Protein AF-A0A5J6SPK4-F1 (afdb_monomer)

Radius o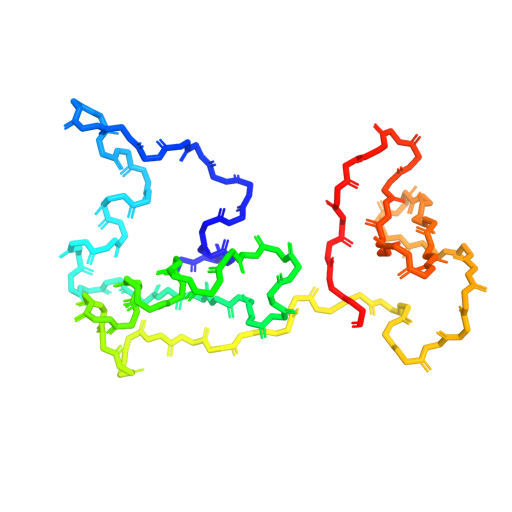f gyration: 14.9 Å; Cα contacts (8 Å, |Δi|>4): 151; chains: 1; bounding box: 31×33×38 Å

InterPro domains:
  IPR032466 Metal-dependent hydrolase [SSF51556] (5-98)

pLDDT: mean 82.93, std 8.06, range [56.22, 93.94]

Organism: NCBI:txid2283160

Mean predicted aligned error: 6.64 Å

Nearest PDB structures (foldseek):
  2vhl-assembly2_B  TM=9.703E-01  e=1.199E-09  Bacillus subtilis
  1o12-assembly1_B  TM=9.480E-01  e=3.065E-08  Thermotoga maritima
  6fv4-assembly1_A  TM=9.669E-01  e=6.087E-06  Mycolicibacterium smegmatis MC2 155
  2p53-assembly1_B  TM=9.468E-01  e=4.093E-06  Escherichia coli K-12
  6fv3-assembly2_C  TM=9.268E-01  e=1.438E-05  Mycolicibacterium smegmatis MC2 155

Secondary structure (DSSP, 8-state):
-TTTTSSSPPPBTTB-HHHHHHHH-TT--EEEE-SSSSS-HHHHHHHHHHH-GGGEEEE--B-TTTTSPSEEEEETTEEEEEETTEEEETTS-B-SB-

Structure (mmCIF, N/CA/C/O backbone):
data_AF-A0A5J6SPK4-F1
#
_entry.id   AF-A0A5J6SPK4-F1
#
loop_
_atom_site.group_PDB
_atom_site.id
_atom_site.type_symbol
_atom_site.label_atom_id
_atom_site.label_alt_id
_atom_site.label_comp_id
_atom_site.label_asym_id
_atom_site.label_entity_id
_atom_site.label_seq_id
_atom_site.pdbx_PDB_ins_code
_atom_site.Cartn_x
_atom_site.Cartn_y
_atom_site.Cartn_z
_atom_site.occupancy
_atom_site.B_iso_or_equiv
_atom_site.auth_seq_id
_atom_site.auth_comp_id
_atom_site.auth_asym_id
_atom_site.auth_atom_id
_atom_site.pdbx_PDB_model_num
ATOM 1 N N . MET A 1 1 ? -11.964 1.919 1.243 1.00 79.31 1 MET A N 1
ATOM 2 C CA . MET A 1 1 ? -11.187 3.049 0.709 1.00 79.31 1 MET A CA 1
ATOM 3 C C . MET A 1 1 ? -10.080 2.453 -0.120 1.00 79.31 1 MET A C 1
ATOM 5 O O . MET A 1 1 ? -9.267 1.744 0.464 1.00 79.31 1 MET A O 1
ATOM 9 N N . TYR A 1 2 ? -10.150 2.653 -1.433 1.00 69.88 2 TYR A N 1
ATOM 10 C CA . TYR A 1 2 ? -9.296 1.981 -2.410 1.00 69.88 2 TYR A CA 1
ATOM 11 C C . TYR A 1 2 ? -7.899 2.597 -2.407 1.00 69.88 2 TYR A C 1
ATOM 13 O O . TYR A 1 2 ? -7.791 3.816 -2.274 1.00 69.88 2 TYR A O 1
ATOM 21 N N . SER A 1 3 ? -6.867 1.758 -2.513 1.00 75.06 3 SER A N 1
ATOM 22 C CA . SER A 1 3 ? -5.453 2.150 -2.596 1.00 75.06 3 SER A CA 1
ATOM 23 C C . SER A 1 3 ? -5.059 3.323 -1.670 1.00 75.06 3 SER A C 1
ATOM 25 O O . SER A 1 3 ? -4.555 4.361 -2.099 1.00 75.06 3 SER A O 1
ATOM 27 N N . PHE A 1 4 ? -5.342 3.170 -0.376 1.00 75.38 4 PHE A N 1
ATOM 28 C CA . PHE A 1 4 ? -5.128 4.160 0.678 1.00 75.38 4 PHE A CA 1
ATOM 29 C C . PHE A 1 4 ? -3.687 4.688 0.681 1.00 75.38 4 PHE A C 1
ATOM 31 O O . PHE A 1 4 ? -2.768 3.889 0.787 1.00 75.38 4 PHE A O 1
ATOM 38 N N . ILE A 1 5 ? -3.550 6.023 0.631 1.00 75.75 5 ILE A N 1
ATOM 39 C CA . ILE A 1 5 ? -2.331 6.859 0.507 1.00 75.75 5 ILE A CA 1
ATOM 40 C C . ILE A 1 5 ? -1.717 7.007 -0.891 1.00 75.75 5 ILE A C 1
ATOM 42 O O . ILE A 1 5 ? -0.908 7.914 -1.075 1.00 75.75 5 ILE A O 1
ATOM 46 N N . ASN A 1 6 ? -2.159 6.240 -1.888 1.00 74.56 6 ASN A N 1
ATOM 47 C CA . ASN A 1 6 ? -1.717 6.430 -3.273 1.00 74.56 6 ASN A CA 1
ATOM 48 C C . ASN A 1 6 ? -2.697 7.343 -4.016 1.00 74.56 6 ASN A C 1
ATOM 50 O O . ASN A 1 6 ? -3.908 7.159 -3.909 1.00 74.56 6 ASN A O 1
ATOM 54 N N . GLN A 1 7 ? -2.186 8.315 -4.781 1.00 77.62 7 GLN A N 1
ATOM 55 C CA . GLN A 1 7 ? -3.005 9.255 -5.573 1.00 77.62 7 GLN A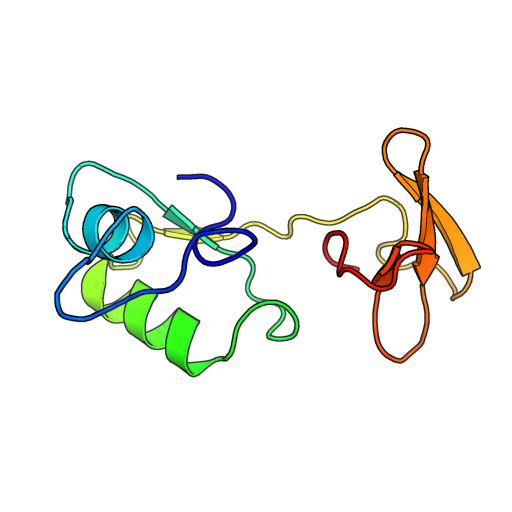 CA 1
ATOM 56 C C . GLN A 1 7 ? -4.094 9.977 -4.748 1.00 77.62 7 GLN A C 1
ATOM 58 O O . GLN A 1 7 ? -5.148 10.365 -5.252 1.00 77.62 7 GLN A O 1
ATOM 63 N N . MET A 1 8 ? -3.843 10.161 -3.450 1.00 80.50 8 MET A N 1
ATOM 64 C CA . MET A 1 8 ? -4.694 10.928 -2.546 1.00 80.50 8 MET A CA 1
ATOM 65 C C . MET A 1 8 ? -4.035 12.262 -2.239 1.00 80.50 8 MET A C 1
ATOM 67 O O . MET A 1 8 ? -2.810 12.384 -2.244 1.00 80.50 8 MET A O 1
ATOM 71 N N . ARG A 1 9 ? -4.855 13.266 -1.931 1.00 79.31 9 ARG A N 1
ATOM 72 C CA . ARG A 1 9 ? -4.325 14.540 -1.461 1.00 79.31 9 ARG A CA 1
ATOM 73 C C . ARG A 1 9 ? -3.539 14.358 -0.143 1.00 79.31 9 ARG A C 1
ATOM 75 O O . ARG A 1 9 ? -3.913 13.491 0.661 1.00 79.31 9 ARG A O 1
ATOM 82 N N . PRO A 1 10 ? -2.451 15.124 0.071 1.00 76.25 10 PRO A N 1
ATOM 83 C CA . PRO A 1 10 ? -1.573 14.947 1.222 1.00 76.25 10 PRO A CA 1
ATOM 84 C C . PRO A 1 10 ? -2.276 15.166 2.561 1.00 76.25 10 PRO A C 1
ATOM 86 O O . PRO A 1 10 ? -3.181 15.982 2.696 1.00 76.25 10 PRO A O 1
ATOM 89 N N . PHE A 1 11 ? -1.796 14.472 3.587 1.00 81.31 11 PHE A N 1
ATOM 90 C CA . PHE A 1 11 ? -2.223 14.716 4.958 1.00 81.31 11 PHE A CA 1
ATOM 91 C C . PHE A 1 11 ? -1.647 16.046 5.460 1.00 81.31 11 PHE A C 1
ATOM 93 O O . PHE A 1 11 ? -0.428 16.186 5.570 1.00 81.31 11 PHE A O 1
ATOM 100 N N . HIS A 1 12 ? -2.514 16.997 5.808 1.00 85.25 12 HIS A N 1
ATOM 101 C CA . HIS A 1 12 ? -2.119 18.260 6.420 1.00 85.25 12 HIS A CA 1
ATOM 102 C C . HIS A 1 12 ? -2.814 18.449 7.775 1.00 85.25 12 HIS A C 1
ATOM 104 O O . HIS A 1 12 ? -3.980 18.114 7.954 1.00 85.25 12 HIS A O 1
ATOM 110 N N . GLN A 1 13 ? -2.110 19.010 8.758 1.00 80.69 13 GLN A N 1
ATOM 111 C CA . GLN A 1 13 ? -2.612 19.112 10.137 1.00 80.69 13 GLN A CA 1
ATOM 112 C C . GLN A 1 13 ? -3.895 19.952 10.274 1.00 80.69 13 GLN A C 1
ATOM 114 O O . GLN A 1 13 ? -4.744 19.644 11.108 1.00 80.69 13 GLN A O 1
ATOM 119 N N . CYS A 1 14 ? -4.048 20.991 9.447 1.00 83.00 14 CYS A N 1
ATOM 120 C CA . CYS A 1 14 ? -5.247 21.835 9.427 1.00 83.00 14 CYS A CA 1
ATOM 121 C C . CYS A 1 14 ? -6.349 21.262 8.526 1.00 83.00 14 CYS A C 1
ATOM 123 O O . CYS A 1 14 ? -7.510 21.634 8.664 1.00 83.00 14 CYS A O 1
ATOM 125 N N . GLU A 1 15 ? -5.989 20.356 7.616 1.00 82.94 15 GLU A N 1
ATOM 126 C CA . GLU A 1 15 ? -6.886 19.777 6.622 1.00 82.94 15 GLU A CA 1
ATOM 127 C C . GLU A 1 15 ? -6.566 18.290 6.474 1.00 82.94 15 GLU A C 1
ATOM 129 O O . GLU A 1 15 ? -5.744 17.852 5.674 1.00 82.94 15 GLU A O 1
ATOM 134 N N . MET A 1 16 ? -7.230 17.500 7.315 1.00 79.94 16 MET A N 1
ATOM 135 C CA . MET A 1 16 ? -7.035 16.051 7.398 1.00 79.94 16 MET A CA 1
ATOM 136 C C . MET A 1 16 ? -7.481 15.312 6.128 1.00 79.94 16 MET A C 1
ATOM 138 O O . MET A 1 16 ? -7.074 14.172 5.902 1.00 79.94 16 MET A O 1
ATOM 142 N N . GLU A 1 17 ? -8.358 15.946 5.348 1.00 85.25 17 GLU A N 1
ATOM 143 C CA . GLU A 1 17 ? -8.922 15.469 4.089 1.00 85.25 17 GLU A CA 1
ATOM 144 C C . GLU A 1 17 ? -9.243 13.959 4.080 1.00 85.25 17 GLU A C 1
ATOM 146 O O . GLU A 1 17 ? -9.804 13.392 5.025 1.00 85.25 17 GLU A O 1
ATOM 151 N N . VAL A 1 18 ? -8.938 13.299 2.967 1.00 85.50 18 VAL A N 1
ATOM 152 C CA . VAL A 1 18 ? -9.305 11.918 2.695 1.00 85.50 18 VAL A CA 1
ATOM 153 C C . VAL A 1 18 ? -8.468 10.950 3.532 1.00 85.50 18 VAL A C 1
ATOM 155 O O . VAL A 1 18 ?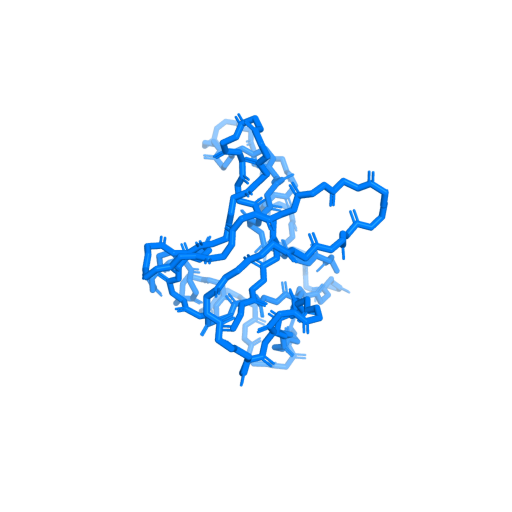 -9.011 9.994 4.091 1.00 85.50 18 VAL A O 1
ATOM 158 N N . VAL A 1 19 ? -7.164 11.216 3.662 1.00 85.56 19 VAL A N 1
ATOM 159 C CA . VAL A 1 19 ? -6.228 10.345 4.382 1.00 85.56 19 VAL A CA 1
ATOM 160 C C . VAL A 1 19 ? -6.553 10.323 5.876 1.00 85.56 19 VAL A C 1
ATOM 162 O O . VAL A 1 19 ? -6.790 9.255 6.442 1.00 85.56 19 VAL A O 1
ATOM 165 N N . GLY A 1 20 ? -6.653 11.487 6.518 1.00 85.94 20 GLY A N 1
ATOM 166 C CA . GLY A 1 20 ? -6.982 11.586 7.938 1.00 85.94 20 GLY A CA 1
ATOM 167 C C . GLY A 1 20 ? -8.405 11.112 8.243 1.00 85.94 20 GLY A C 1
ATOM 168 O O . GLY A 1 20 ? -8.623 10.391 9.221 1.00 85.94 20 GLY A O 1
ATOM 169 N N . GLY A 1 21 ? -9.369 11.406 7.363 1.00 87.62 21 GLY A 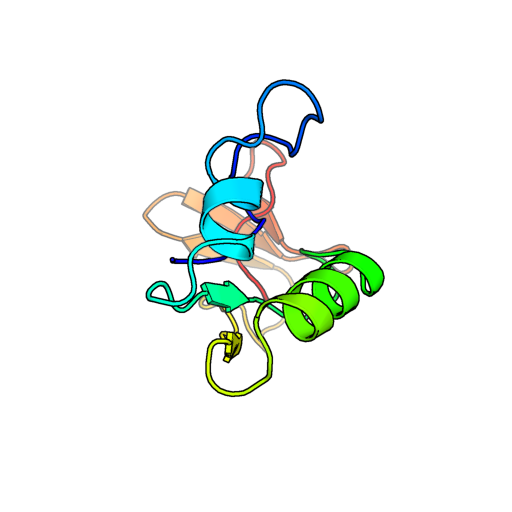N 1
ATOM 170 C CA . GLY A 1 21 ? -10.731 10.882 7.478 1.00 87.62 21 GLY A CA 1
ATOM 171 C C . GLY A 1 21 ? -10.784 9.351 7.432 1.00 87.62 21 GLY A C 1
ATOM 172 O O . GLY A 1 21 ? -11.459 8.724 8.255 1.00 87.62 21 GLY A O 1
ATOM 173 N N . ALA A 1 22 ? -10.045 8.730 6.510 1.00 87.75 22 ALA A N 1
ATOM 174 C CA . ALA A 1 22 ? -9.958 7.278 6.409 1.00 87.75 22 ALA A CA 1
ATOM 175 C C . ALA A 1 22 ? -9.218 6.650 7.602 1.00 87.75 22 ALA A C 1
ATOM 177 O O . ALA A 1 22 ? -9.631 5.576 8.042 1.00 87.75 22 ALA A O 1
ATOM 178 N N . LEU A 1 23 ? -8.206 7.312 8.178 1.00 88.06 23 LEU A N 1
ATOM 179 C CA . LEU A 1 23 ? -7.523 6.849 9.394 1.00 88.06 23 LEU A CA 1
ATOM 180 C C . LEU A 1 23 ? -8.450 6.826 10.615 1.00 88.06 23 LEU A C 1
ATOM 182 O O . LEU A 1 23 ? -8.495 5.823 11.329 1.00 88.06 23 LEU A O 1
ATOM 186 N N . LEU A 1 24 ? -9.222 7.893 10.829 1.00 88.50 24 LEU A N 1
ATOM 187 C CA . LEU A 1 24 ? -10.018 8.073 12.048 1.00 88.50 24 LEU A CA 1
ATOM 188 C C . LEU A 1 24 ? -11.385 7.373 12.005 1.00 88.50 24 LEU A C 1
ATOM 190 O O . LEU A 1 24 ? -11.900 6.944 13.039 1.00 88.50 24 LEU A O 1
ATOM 194 N N . LYS A 1 25 ? -11.999 7.212 10.825 1.00 89.81 25 LYS A N 1
ATOM 195 C CA . LYS A 1 25 ? -13.324 6.579 10.722 1.00 89.81 25 LYS A CA 1
ATOM 196 C C . LYS A 1 25 ? -13.239 5.062 10.887 1.00 89.81 25 LYS A C 1
ATOM 198 O O . LYS A 1 25 ? -12.836 4.332 9.981 1.00 89.81 25 LYS A O 1
ATOM 203 N N . VAL A 1 26 ? -13.720 4.566 12.027 1.00 84.81 26 VAL A N 1
ATOM 204 C CA . VAL A 1 26 ? -13.735 3.132 12.378 1.00 84.81 26 VAL A CA 1
ATOM 205 C C . VAL A 1 26 ? -14.559 2.284 11.401 1.00 84.81 26 VAL A C 1
ATOM 207 O O . VAL A 1 26 ? -14.197 1.144 11.127 1.00 84.81 26 VAL A O 1
ATOM 210 N N . LYS A 1 27 ? -15.639 2.838 10.835 1.00 88.38 27 LYS A N 1
ATOM 211 C CA . LYS A 1 27 ? -16.522 2.127 9.891 1.00 88.38 27 LYS A CA 1
ATOM 212 C C . LYS A 1 27 ? -15.924 1.952 8.487 1.00 88.38 27 LYS A C 1
ATOM 214 O O . LYS A 1 27 ? -16.488 1.227 7.677 1.00 88.38 27 LYS A O 1
ATOM 219 N N . VAL A 1 28 ? -14.800 2.604 8.185 1.00 88.31 28 VAL A N 1
ATOM 220 C CA . VAL A 1 28 ? -14.156 2.540 6.867 1.00 88.31 28 VAL A CA 1
ATOM 221 C C . VAL A 1 28 ? -13.027 1.516 6.910 1.00 88.31 28 VAL A C 1
ATOM 223 O O . VAL A 1 28 ? -12.130 1.635 7.741 1.00 88.31 28 VAL A O 1
ATOM 226 N N . LYS A 1 29 ? -13.033 0.532 6.007 1.00 90.94 29 LYS A N 1
ATOM 227 C CA . LYS A 1 29 ? -11.850 -0.300 5.736 1.00 90.94 29 LYS A CA 1
ATOM 228 C C . LYS A 1 29 ? -10.955 0.379 4.697 1.00 90.94 29 LYS A C 1
ATOM 230 O O . LYS A 1 29 ? -11.460 1.086 3.819 1.00 90.94 29 LYS A O 1
ATOM 235 N N . THR A 1 30 ? -9.650 0.175 4.798 1.00 90.25 30 THR A N 1
ATOM 236 C CA . THR A 1 30 ? -8.642 0.760 3.899 1.00 90.25 30 THR A CA 1
ATOM 237 C C . THR A 1 30 ? -7.867 -0.341 3.199 1.00 90.25 30 THR A C 1
ATOM 239 O O . THR A 1 30 ? -7.366 -1.246 3.864 1.00 90.25 30 THR A O 1
ATOM 242 N N . GLU A 1 31 ? -7.770 -0.257 1.881 1.00 90.56 31 GLU A N 1
ATOM 243 C CA . GLU A 1 31 ? -6.895 -1.110 1.084 1.00 90.56 31 GLU A CA 1
ATOM 244 C C . GLU A 1 31 ? -5.504 -0.500 1.022 1.00 90.56 31 GLU A C 1
ATOM 246 O O . GLU A 1 31 ? -5.409 0.707 0.848 1.00 90.56 31 GLU A O 1
ATOM 251 N N . ILE A 1 32 ? -4.443 -1.284 1.176 1.00 88.75 32 ILE A N 1
ATOM 252 C CA . ILE A 1 32 ? -3.068 -0.776 1.146 1.00 88.75 32 ILE A CA 1
ATOM 253 C C . ILE A 1 32 ? -2.182 -1.680 0.292 1.00 88.75 32 ILE A C 1
ATOM 255 O O . ILE A 1 32 ? -2.263 -2.904 0.403 1.00 88.75 32 ILE A O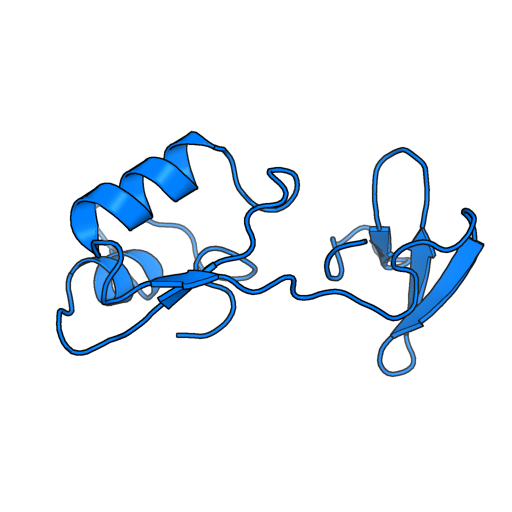 1
ATOM 259 N N . 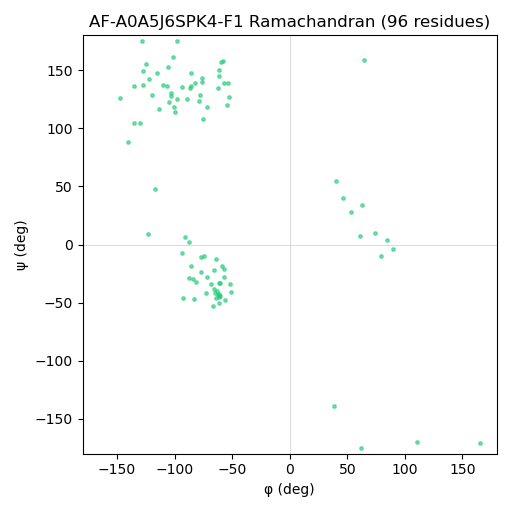VAL A 1 33 ? -1.345 -1.058 -0.539 1.00 89.06 33 VAL A N 1
ATOM 260 C CA . VAL A 1 33 ? -0.271 -1.721 -1.288 1.00 89.06 33 VAL A CA 1
ATOM 261 C C . VAL A 1 33 ? 0.980 -1.716 -0.414 1.00 89.06 33 VAL A C 1
ATOM 263 O O . VAL A 1 33 ? 1.387 -0.669 0.086 1.00 89.06 33 VAL A O 1
ATOM 266 N N . VAL A 1 34 ? 1.566 -2.891 -0.174 1.00 86.56 34 VAL A N 1
ATOM 267 C CA . VAL A 1 34 ? 2.689 -3.077 0.767 1.00 86.56 34 VAL A CA 1
ATOM 268 C C . VAL A 1 34 ? 3.941 -3.560 0.030 1.00 86.56 34 VAL A C 1
ATOM 270 O O . VAL A 1 34 ? 4.575 -4.531 0.430 1.00 86.56 34 VAL A O 1
ATOM 273 N N . ASP A 1 35 ? 4.277 -2.906 -1.078 1.00 84.12 35 ASP A N 1
ATOM 274 C CA . ASP A 1 35 ? 5.500 -3.182 -1.850 1.00 84.12 35 ASP A CA 1
ATOM 275 C C . ASP A 1 35 ? 6.686 -2.289 -1.453 1.00 84.12 35 ASP A C 1
ATOM 277 O O . ASP A 1 35 ? 7.805 -2.496 -1.906 1.00 84.12 35 ASP A O 1
ATOM 281 N N . PHE A 1 36 ? 6.439 -1.301 -0.588 1.00 82.88 36 PHE A N 1
ATOM 282 C CA . PHE A 1 36 ? 7.398 -0.291 -0.135 1.00 82.88 36 PHE A CA 1
ATOM 283 C C . PHE A 1 36 ? 7.990 0.612 -1.227 1.00 82.88 36 PHE A C 1
ATOM 285 O O . PHE A 1 36 ? 8.843 1.446 -0.926 1.00 82.88 36 PHE A O 1
ATOM 292 N N . VAL A 1 37 ? 7.478 0.510 -2.453 1.00 79.00 37 VAL A N 1
ATOM 293 C CA . VAL A 1 37 ? 7.752 1.429 -3.563 1.00 79.00 37 VAL A CA 1
ATOM 294 C C . VAL A 1 37 ? 6.686 2.521 -3.578 1.00 79.00 37 VAL A C 1
ATOM 296 O O . VAL A 1 37 ? 7.003 3.707 -3.616 1.00 79.00 37 VAL A O 1
ATOM 299 N N . HIS A 1 38 ? 5.416 2.135 -3.436 1.00 75.69 38 HIS A N 1
ATOM 300 C CA . HIS A 1 38 ? 4.286 3.067 -3.410 1.00 75.69 38 HIS A CA 1
ATOM 301 C C . HIS A 1 38 ? 4.137 3.803 -2.084 1.00 75.69 38 HIS A C 1
ATOM 303 O O . HIS A 1 38 ? 3.491 4.845 -1.996 1.00 75.69 38 HIS A O 1
ATOM 309 N N . SER A 1 39 ? 4.660 3.228 -1.008 1.00 81.31 39 SER A N 1
ATOM 310 C CA . SER A 1 39 ? 4.398 3.705 0.342 1.00 81.31 39 SER A CA 1
ATOM 311 C C . SER A 1 39 ? 5.598 3.469 1.234 1.00 81.31 39 SER A C 1
ATOM 313 O O . SER A 1 39 ? 6.050 2.339 1.394 1.00 81.31 39 SER A O 1
ATOM 315 N N . HIS A 1 40 ? 6.076 4.526 1.889 1.00 88.19 40 HIS A N 1
ATOM 316 C CA . HIS A 1 40 ? 7.145 4.389 2.872 1.00 88.19 40 HIS A CA 1
ATOM 317 C C . HIS A 1 40 ? 6.731 3.390 3.976 1.00 88.19 40 HIS A C 1
ATOM 319 O O . HIS A 1 40 ? 5.589 3.461 4.451 1.00 88.19 40 HIS A O 1
ATOM 325 N N . PRO A 1 41 ? 7.625 2.500 4.456 1.00 90.00 41 PRO A N 1
ATOM 326 C CA . PRO A 1 41 ? 7.289 1.514 5.487 1.00 90.00 41 PRO A CA 1
ATOM 327 C C . PRO A 1 41 ? 6.622 2.112 6.734 1.00 90.00 41 PRO A C 1
ATOM 329 O O . PRO A 1 41 ? 5.739 1.500 7.337 1.00 90.00 41 PRO A O 1
ATOM 332 N N . ASP A 1 42 ? 6.995 3.335 7.119 1.00 92.44 42 ASP A N 1
ATOM 333 C CA . ASP A 1 42 ? 6.387 4.014 8.270 1.00 92.44 42 ASP A CA 1
ATOM 334 C C . ASP A 1 42 ? 4.948 4.485 8.024 1.00 92.44 42 ASP A C 1
ATOM 336 O O . ASP A 1 42 ? 4.149 4.487 8.962 1.00 92.44 42 ASP A O 1
ATOM 340 N N . ALA A 1 43 ? 4.564 4.789 6.780 1.00 88.75 43 ALA A N 1
ATOM 341 C CA . ALA A 1 43 ? 3.173 5.084 6.441 1.00 88.75 43 ALA A CA 1
ATOM 342 C C . ALA A 1 43 ? 2.287 3.845 6.658 1.00 88.75 43 ALA A C 1
ATOM 344 O O . ALA A 1 43 ? 1.219 3.933 7.273 1.00 88.75 43 ALA A O 1
ATOM 345 N N . VAL A 1 44 ? 2.783 2.665 6.266 1.00 91.19 44 VAL A N 1
ATOM 346 C CA . VAL A 1 44 ? 2.117 1.377 6.519 1.00 91.19 44 VAL A CA 1
ATOM 347 C C . VAL A 1 44 ? 1.994 1.119 8.024 1.00 91.19 44 VAL A C 1
ATOM 349 O O . VAL A 1 44 ? 0.922 0.744 8.507 1.00 91.19 44 VAL A O 1
ATOM 352 N N . LYS A 1 45 ? 3.053 1.382 8.806 1.00 93.12 45 LYS A N 1
ATOM 353 C CA . LYS A 1 45 ? 3.013 1.244 10.275 1.00 93.12 45 LYS A CA 1
ATOM 354 C C . LYS A 1 45 ? 1.981 2.174 10.913 1.00 93.12 45 LYS A C 1
ATOM 356 O O . LYS A 1 45 ? 1.261 1.740 11.815 1.00 93.12 45 LYS A O 1
ATOM 361 N N . ILE A 1 46 ? 1.890 3.429 10.469 1.00 92.38 46 ILE A N 1
ATOM 362 C CA . ILE A 1 46 ? 0.888 4.392 10.953 1.00 92.38 46 ILE A CA 1
ATOM 363 C C . ILE A 1 46 ? -0.523 3.877 10.656 1.00 92.38 46 ILE A C 1
ATOM 365 O O . ILE A 1 46 ? -1.347 3.783 11.572 1.00 92.38 46 ILE A O 1
ATOM 369 N N . ALA A 1 47 ? -0.779 3.465 9.410 1.00 90.94 47 ALA A N 1
ATOM 370 C CA . ALA A 1 47 ? -2.060 2.900 9.002 1.00 90.94 47 ALA A CA 1
ATOM 371 C C . ALA A 1 47 ? -2.429 1.687 9.869 1.00 90.94 47 ALA A C 1
ATOM 373 O O . ALA A 1 47 ? -3.524 1.632 10.429 1.00 90.94 47 ALA A O 1
ATOM 374 N N . TYR A 1 48 ? -1.492 0.759 10.072 1.00 93.12 48 TYR A N 1
ATOM 375 C CA . TYR A 1 48 ? -1.694 -0.424 10.905 1.00 93.12 48 TYR A CA 1
ATOM 376 C C . TYR A 1 48 ? -2.009 -0.084 12.363 1.00 93.12 48 TYR A C 1
ATOM 378 O O . TYR A 1 48 ? -2.943 -0.637 12.949 1.00 93.12 48 TYR A O 1
ATOM 386 N N . ARG A 1 49 ? -1.275 0.860 12.961 1.00 93.94 49 ARG A N 1
ATOM 387 C CA . ARG A 1 49 ? -1.479 1.258 14.361 1.00 93.94 49 ARG A CA 1
ATOM 388 C C . ARG A 1 49 ? -2.861 1.861 14.597 1.00 93.94 49 ARG A C 1
ATOM 390 O O . ARG A 1 49 ? -3.472 1.539 15.621 1.00 93.94 49 ARG A O 1
ATOM 397 N N . LEU A 1 50 ? -3.346 2.677 13.661 1.00 93.19 50 LEU A N 1
ATOM 398 C CA . LEU A 1 50 ? -4.626 3.384 13.762 1.00 93.19 50 LEU A CA 1
ATOM 399 C C . LEU A 1 50 ? -5.812 2.509 13.335 1.00 93.19 50 LEU A C 1
ATOM 401 O O . LEU A 1 50 ? -6.809 2.399 14.052 1.00 93.19 50 LEU A O 1
ATOM 405 N N . LYS A 1 51 ? -5.705 1.824 12.193 1.00 92.38 51 LYS A N 1
ATOM 406 C CA . LYS A 1 51 ? -6.796 1.011 11.641 1.00 92.38 51 LYS A CA 1
ATOM 407 C C . LYS A 1 51 ? -6.894 -0.361 12.290 1.00 92.38 51 LYS A C 1
ATOM 409 O O . LYS A 1 51 ? -8.019 -0.822 12.465 1.00 92.38 51 LYS A O 1
ATOM 414 N N . LYS A 1 52 ? -5.778 -0.953 12.725 1.00 93.50 52 LYS A N 1
ATOM 415 C CA . LYS A 1 52 ? -5.641 -2.370 13.116 1.00 93.50 52 LYS A CA 1
ATOM 416 C C . LYS A 1 52 ? -5.860 -3.331 11.943 1.00 93.50 52 LYS A C 1
ATOM 418 O O . LYS A 1 52 ? -6.529 -2.999 10.966 1.00 93.50 52 LYS A O 1
ATOM 423 N N . ALA A 1 53 ? -5.341 -4.552 12.086 1.00 92.44 53 ALA A N 1
ATOM 424 C CA . ALA A 1 53 ? -5.415 -5.604 11.070 1.00 92.44 53 ALA A CA 1
ATOM 425 C C . ALA A 1 53 ? -6.844 -5.853 10.551 1.00 92.44 53 ALA A C 1
ATOM 427 O O . ALA A 1 53 ? -7.057 -5.962 9.351 1.00 92.44 53 ALA A O 1
ATOM 428 N N . SER A 1 54 ? -7.847 -5.852 11.436 1.00 93.69 54 SER A N 1
ATOM 429 C CA . SER A 1 54 ? -9.247 -6.15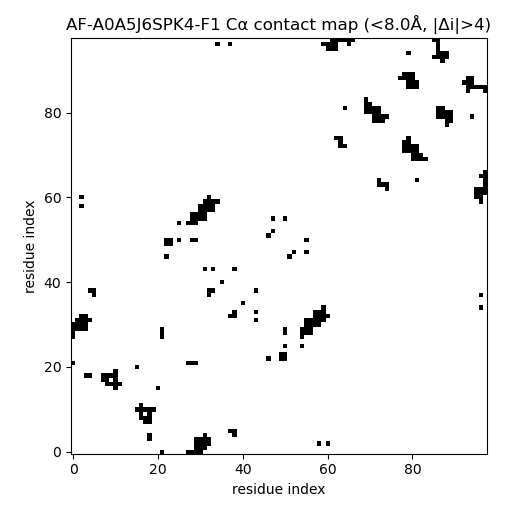1 11.088 1.00 93.69 54 SER A CA 1
ATOM 430 C C . SER A 1 54 ? -9.908 -5.152 10.129 1.00 93.69 54 SER A C 1
ATOM 432 O O . SER A 1 54 ? -11.002 -5.412 9.619 1.00 93.69 54 SER A O 1
ATOM 434 N N . ARG A 1 55 ? -9.279 -3.994 9.888 1.00 93.06 55 ARG A N 1
ATOM 435 C CA . ARG A 1 55 ? -9.799 -2.933 9.011 1.00 93.06 55 ARG A CA 1
ATOM 436 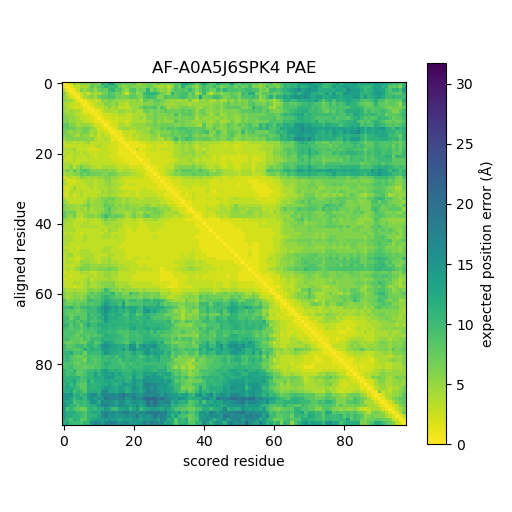C C . ARG A 1 55 ? -8.850 -2.560 7.878 1.00 93.06 55 ARG A C 1
ATOM 438 O O . ARG A 1 55 ? -9.121 -1.586 7.174 1.00 93.06 55 ARG A O 1
ATOM 445 N N . ILE A 1 56 ? -7.784 -3.331 7.698 1.00 93.25 56 ILE A N 1
ATOM 446 C CA . ILE A 1 56 ? -6.876 -3.208 6.565 1.00 93.25 56 ILE A CA 1
ATOM 447 C C . ILE A 1 56 ? -7.113 -4.383 5.627 1.00 93.25 56 ILE A C 1
ATOM 449 O O . ILE A 1 56 ? -7.258 -5.520 6.066 1.00 93.25 56 ILE A O 1
ATOM 453 N N . ILE A 1 57 ? -7.159 -4.088 4.335 1.00 92.69 57 ILE A N 1
ATOM 454 C CA . ILE A 1 57 ? -7.182 -5.078 3.266 1.00 92.69 57 ILE A CA 1
ATOM 455 C C . ILE A 1 57 ? -5.859 -4.914 2.521 1.00 92.69 57 ILE A C 1
ATOM 457 O O . ILE A 1 57 ? -5.576 -3.840 2.002 1.00 92.69 57 ILE A O 1
ATOM 461 N N . SER A 1 58 ? -5.009 -5.936 2.522 1.00 89.75 58 SER A N 1
ATOM 462 C CA . SER A 1 58 ? -3.783 -5.889 1.720 1.00 89.75 58 SER A CA 1
ATOM 463 C C . SER A 1 58 ? -4.145 -6.172 0.269 1.00 89.75 58 SER A C 1
ATOM 465 O O . SER A 1 58 ? -4.819 -7.167 -0.003 1.00 89.75 58 SER A O 1
ATOM 467 N N . ILE A 1 59 ? -3.714 -5.308 -0.642 1.00 90.38 59 ILE A N 1
ATOM 468 C CA . ILE A 1 59 ? -3.876 -5.494 -2.084 1.00 90.38 59 ILE A CA 1
ATOM 469 C C . ILE A 1 59 ? -2.506 -5.404 -2.748 1.00 90.38 59 ILE A C 1
ATOM 471 O O . ILE A 1 59 ? -1.586 -4.797 -2.205 1.00 90.38 59 ILE A O 1
ATOM 475 N N . THR A 1 60 ? -2.356 -6.017 -3.918 1.00 83.06 60 THR A N 1
ATOM 476 C CA . THR A 1 60 ? -1.133 -5.837 -4.706 1.00 83.06 60 THR A CA 1
ATOM 477 C C . THR A 1 60 ? -1.227 -4.620 -5.614 1.00 83.06 60 THR A C 1
ATOM 479 O O . THR A 1 60 ? -0.196 -4.061 -5.927 1.00 83.06 60 THR A O 1
ATOM 482 N N . ASP A 1 61 ? -2.438 -4.242 -6.046 1.00 82.06 61 ASP A N 1
ATOM 483 C CA . ASP A 1 61 ? -2.670 -3.276 -7.137 1.00 82.06 61 ASP A CA 1
ATOM 484 C C . ASP A 1 61 ? -1.781 -3.571 -8.358 1.00 82.06 61 ASP A C 1
ATOM 486 O O . ASP A 1 61 ? -1.169 -2.692 -8.963 1.00 82.06 61 ASP A O 1
ATOM 490 N N . ALA A 1 62 ? -1.647 -4.870 -8.654 1.00 79.38 62 ALA A N 1
ATOM 491 C CA . ALA A 1 62 ? -0.660 -5.338 -9.605 1.00 79.38 62 ALA A CA 1
ATOM 492 C C . ALA A 1 62 ? -1.165 -5.200 -11.034 1.00 79.38 62 ALA A C 1
ATOM 494 O O . ALA A 1 62 ? -2.315 -5.555 -11.314 1.00 79.38 62 ALA A O 1
ATOM 495 N N . MET A 1 63 ? -0.296 -4.764 -11.940 1.00 82.00 63 MET A N 1
ATOM 496 C CA . MET A 1 63 ? -0.622 -4.735 -13.360 1.00 82.00 63 MET A CA 1
ATOM 497 C C . MET A 1 63 ? -0.077 -5.948 -14.119 1.00 82.00 63 MET A C 1
ATOM 499 O O . MET A 1 63 ? 0.638 -6.791 -13.577 1.00 82.00 63 MET A O 1
ATOM 503 N N . ARG A 1 64 ? -0.425 -6.051 -15.409 1.00 79.62 64 ARG A N 1
ATOM 504 C CA . ARG A 1 64 ? -0.098 -7.210 -16.261 1.00 79.62 64 ARG A CA 1
ATOM 505 C C . ARG A 1 64 ? 1.397 -7.516 -16.388 1.00 79.62 64 ARG A C 1
ATOM 507 O O . ARG A 1 64 ? 1.738 -8.610 -16.816 1.00 79.62 64 ARG A O 1
ATOM 514 N N . ALA A 1 65 ? 2.255 -6.555 -16.061 1.00 79.00 65 ALA A N 1
ATOM 515 C CA . ALA A 1 65 ? 3.702 -6.689 -16.109 1.00 79.00 65 ALA A CA 1
ATOM 516 C C . ALA A 1 65 ? 4.289 -7.480 -14.926 1.00 79.00 65 ALA A C 1
ATOM 518 O O . ALA A 1 65 ? 5.462 -7.849 -14.959 1.00 79.00 65 ALA A O 1
ATOM 519 N N . LYS A 1 66 ? 3.487 -7.766 -13.891 1.00 80.25 66 LYS A N 1
ATOM 520 C CA . LYS A 1 66 ? 3.931 -8.483 -12.695 1.00 80.25 66 LYS A CA 1
ATOM 521 C C . LYS A 1 66 ? 4.574 -9.830 -13.026 1.00 80.25 66 LYS A C 1
ATOM 523 O O . LYS A 1 66 ? 3.931 -10.723 -13.576 1.00 80.25 66 LYS A O 1
ATOM 528 N N . GLY A 1 67 ? 5.838 -9.986 -12.628 1.00 77.81 67 GLY A N 1
ATOM 529 C CA . GLY A 1 67 ? 6.627 -11.205 -12.838 1.00 77.81 67 GLY A CA 1
ATOM 530 C C . GLY A 1 67 ? 7.113 -11.431 -14.275 1.00 77.81 67 GLY A C 1
ATOM 531 O O . GLY A 1 67 ? 7.613 -12.516 -14.574 1.00 77.81 67 GLY A O 1
ATOM 532 N N . LEU A 1 68 ? 6.973 -10.442 -15.162 1.00 85.00 68 LEU A N 1
ATOM 533 C CA . LEU A 1 68 ? 7.462 -10.498 -16.538 1.00 85.00 68 LEU A CA 1
ATOM 534 C C . LEU A 1 68 ? 8.782 -9.718 -16.700 1.00 85.00 68 LEU A C 1
ATOM 536 O O . LEU A 1 68 ? 9.117 -8.889 -15.853 1.00 85.00 68 LEU A O 1
ATOM 540 N N . PRO A 1 69 ? 9.556 -9.967 -17.776 1.00 86.25 69 PRO A N 1
ATOM 541 C CA . PRO A 1 69 ? 10.765 -9.198 -18.062 1.00 86.25 69 PRO A CA 1
ATOM 542 C C . PRO A 1 69 ? 10.486 -7.701 -18.242 1.00 86.25 69 PRO A C 1
ATOM 544 O O . PRO A 1 69 ? 9.387 -7.303 -18.635 1.00 86.25 69 PRO A O 1
ATOM 547 N N . TYR A 1 70 ? 11.509 -6.872 -18.031 1.00 87.00 70 TYR A N 1
ATOM 548 C CA . TYR A 1 70 ? 11.441 -5.442 -18.333 1.00 87.00 70 TYR A CA 1
ATOM 549 C C . TYR A 1 70 ? 11.015 -5.198 -19.782 1.00 87.00 70 TYR A C 1
ATOM 551 O O . TYR A 1 70 ? 11.450 -5.893 -20.704 1.00 87.00 70 TYR A O 1
ATOM 559 N N . GLY A 1 71 ? 10.149 -4.210 -19.976 1.00 88.06 71 GLY A N 1
ATOM 560 C CA . GLY A 1 71 ? 9.534 -3.960 -21.269 1.00 88.06 71 GLY A CA 1
ATOM 561 C C . GLY A 1 71 ? 8.331 -3.035 -21.187 1.00 88.06 71 GLY A C 1
ATOM 562 O O . GLY A 1 71 ? 8.046 -2.431 -20.152 1.00 88.06 71 GLY A O 1
ATOM 563 N N . ASN A 1 72 ? 7.632 -2.938 -22.314 1.00 89.12 72 ASN A N 1
ATOM 564 C CA . ASN A 1 72 ? 6.501 -2.039 -22.480 1.00 89.12 72 ASN A CA 1
ATOM 565 C C . ASN A 1 72 ? 5.194 -2.817 -22.397 1.00 89.12 72 ASN A C 1
ATOM 567 O O . ASN A 1 72 ? 4.996 -3.788 -23.130 1.00 89.12 72 ASN A O 1
ATOM 571 N N . TYR A 1 73 ? 4.292 -2.350 -21.541 1.00 86.81 73 TYR A N 1
ATOM 572 C CA . TYR A 1 73 ? 3.005 -2.982 -21.286 1.00 86.81 73 TYR A CA 1
ATOM 573 C C . TYR A 1 73 ? 1.872 -1.976 -21.449 1.00 86.81 73 TYR A C 1
ATOM 575 O O . TYR A 1 73 ? 2.033 -0.786 -21.207 1.00 86.81 73 TYR A O 1
ATOM 583 N N . ASP A 1 74 ? 0.708 -2.457 -21.871 1.00 85.06 74 ASP A N 1
ATOM 584 C CA . ASP A 1 74 ? -0.503 -1.642 -21.939 1.00 85.06 74 ASP A CA 1
ATOM 585 C C . ASP A 1 74 ? -1.235 -1.649 -20.587 1.00 85.06 74 ASP A C 1
ATOM 587 O O . ASP A 1 74 ? -1.456 -2.705 -19.992 1.00 85.06 74 ASP A O 1
ATOM 591 N N . LEU A 1 75 ? -1.668 -0.482 -20.118 1.00 82.81 75 LEU A N 1
ATOM 592 C CA . LEU A 1 75 ? -2.599 -0.342 -19.004 1.00 82.81 75 LEU A CA 1
ATOM 593 C C . LEU A 1 75 ? -3.663 0.695 -19.367 1.00 82.81 75 LEU A C 1
ATOM 595 O O . LEU A 1 75 ? -3.412 1.898 -19.359 1.00 82.81 75 LEU A O 1
ATOM 599 N N . GLY A 1 76 ? -4.869 0.227 -19.697 1.00 80.00 76 GLY A N 1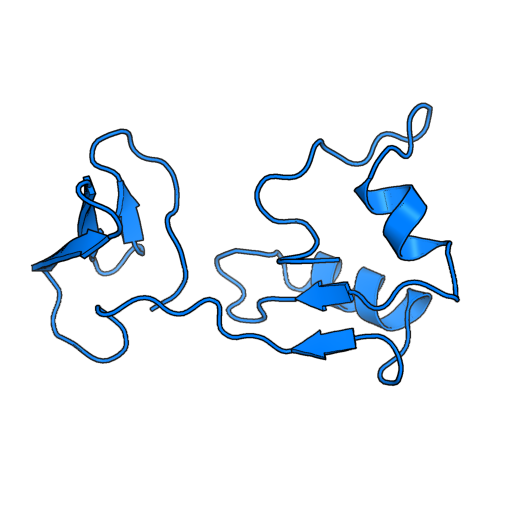
ATOM 600 C CA . GLY A 1 76 ? -5.997 1.109 -20.004 1.00 80.00 76 GLY A CA 1
ATOM 601 C C . GLY A 1 76 ? -5.770 2.003 -21.229 1.00 80.00 76 GLY A C 1
ATOM 602 O O . GLY A 1 76 ? -6.228 3.144 -21.228 1.00 80.00 76 GLY A O 1
ATOM 603 N N . GLY A 1 77 ? -5.048 1.517 -22.246 1.00 83.19 77 GLY A N 1
ATOM 604 C CA . GLY A 1 77 ? -4.716 2.276 -23.456 1.00 83.19 77 GLY A CA 1
ATOM 605 C C . GLY A 1 77 ? -3.479 3.168 -23.322 1.00 83.19 77 GLY A C 1
ATOM 606 O O . GLY A 1 77 ? -3.164 3.909 -24.252 1.00 83.19 77 GLY A O 1
ATOM 607 N N . GLN A 1 78 ? -2.784 3.126 -22.181 1.00 82.62 78 GLN A N 1
ATOM 608 C CA . GLN A 1 78 ? -1.543 3.860 -21.945 1.00 82.62 78 GLN A CA 1
ATOM 609 C C . GLN A 1 78 ? -0.355 2.900 -21.883 1.00 82.62 78 GLN A C 1
ATOM 611 O O . GLN A 1 78 ? -0.422 1.855 -21.236 1.00 82.62 78 GLN A O 1
ATOM 616 N N . THR A 1 79 ? 0.752 3.277 -22.526 1.00 85.44 79 THR A N 1
ATOM 617 C CA . THR A 1 79 ? 2.005 2.517 -22.464 1.00 85.44 79 THR A CA 1
ATOM 618 C C . THR A 1 79 ? 2.733 2.791 -21.153 1.00 85.44 79 THR A C 1
ATOM 620 O O . THR A 1 79 ? 3.082 3.940 -20.848 1.00 85.44 79 THR A O 1
ATOM 623 N N . ILE A 1 80 ? 2.993 1.711 -20.425 1.00 84.12 80 ILE A N 1
ATOM 624 C CA . ILE A 1 80 ? 3.777 1.647 -19.198 1.00 84.12 80 ILE A CA 1
ATOM 625 C C . ILE A 1 80 ? 5.145 1.065 -19.519 1.00 84.12 80 ILE A C 1
ATOM 627 O O . ILE A 1 80 ? 5.243 0.015 -20.155 1.00 84.12 80 ILE A O 1
ATOM 631 N N . HIS A 1 81 ? 6.188 1.741 -19.053 1.00 85.69 81 HIS A N 1
ATOM 632 C CA . HIS A 1 81 ? 7.571 1.296 -19.165 1.00 85.69 81 HIS A CA 1
ATOM 633 C C . HIS A 1 81 ? 7.982 0.672 -17.836 1.00 85.69 81 HIS A C 1
ATOM 635 O O . HIS A 1 81 ? 8.054 1.367 -16.820 1.00 85.69 81 HIS A O 1
ATOM 641 N N . VAL A 1 82 ? 8.236 -0.635 -17.843 1.00 85.31 82 VAL A N 1
ATOM 642 C CA . VAL A 1 82 ? 8.662 -1.381 -16.656 1.00 85.31 82 VAL A CA 1
ATOM 643 C C . VAL A 1 82 ? 10.161 -1.589 -16.717 1.00 85.31 82 VAL A C 1
ATOM 645 O O . VAL A 1 82 ? 10.684 -2.213 -17.641 1.00 85.31 82 VAL A O 1
ATOM 648 N N . THR A 1 83 ? 10.847 -1.035 -15.724 1.00 83.19 83 THR A N 1
ATOM 649 C CA . THR A 1 83 ? 12.307 -1.015 -15.613 1.00 83.19 83 THR A CA 1
ATOM 650 C C . THR A 1 83 ? 12.736 -1.526 -14.242 1.00 83.19 83 THR A C 1
ATOM 652 O O . THR A 1 83 ? 11.902 -1.729 -13.362 1.00 83.19 83 THR A O 1
ATOM 655 N N . GLU A 1 84 ? 14.043 -1.663 -14.023 1.00 78.50 84 GLU A N 1
ATOM 656 C CA . GLU A 1 84 ? 14.600 -1.996 -12.705 1.00 78.50 84 GLU A CA 1
ATOM 657 C C . GLU A 1 84 ? 14.196 -0.993 -11.608 1.00 78.50 84 GLU A C 1
ATOM 659 O O . GLU A 1 84 ? 14.058 -1.366 -10.448 1.00 78.50 84 GLU A O 1
ATOM 664 N N . ASN A 1 85 ? 13.930 0.264 -11.977 1.00 72.56 85 ASN A N 1
ATOM 665 C CA . ASN A 1 85 ? 13.555 1.325 -11.041 1.00 72.56 85 ASN A CA 1
ATOM 666 C C . ASN A 1 85 ? 12.033 1.453 -10.833 1.00 72.56 85 ASN A C 1
ATOM 668 O O . ASN A 1 85 ? 11.590 2.409 -10.199 1.00 72.56 85 ASN A O 1
ATOM 672 N N . GLY A 1 86 ? 11.231 0.535 -11.385 1.00 74.12 86 GLY A N 1
ATOM 673 C CA . GLY A 1 86 ? 9.771 0.532 -11.271 1.00 74.12 86 GLY A CA 1
ATOM 674 C C . GLY A 1 86 ? 9.039 0.843 -12.576 1.00 74.12 86 GLY A C 1
ATOM 675 O O . GLY A 1 86 ? 9.627 0.873 -13.667 1.00 74.12 86 GLY A O 1
ATOM 676 N N . GLU A 1 87 ? 7.729 1.051 -12.442 1.00 76.12 87 GLU A N 1
ATOM 677 C CA . GLU A 1 87 ? 6.779 1.210 -13.542 1.00 76.12 87 GLU A CA 1
ATOM 678 C C . GLU A 1 87 ? 6.359 2.658 -13.706 1.00 76.12 87 GLU A C 1
ATOM 680 O O . GLU A 1 87 ? 5.799 3.269 -12.793 1.00 76.12 87 GLU A O 1
ATOM 685 N N . HIS A 1 88 ? 6.578 3.197 -14.896 1.00 78.38 88 HIS A N 1
ATOM 686 C CA . HIS A 1 88 ? 6.244 4.581 -15.172 1.00 78.38 88 HIS A CA 1
ATOM 687 C C . HIS A 1 88 ? 5.386 4.682 -16.423 1.00 78.38 88 HIS A C 1
ATOM 689 O O . HIS A 1 88 ? 5.663 4.073 -17.459 1.00 78.38 88 HIS A O 1
ATOM 695 N N . LEU A 1 89 ? 4.355 5.519 -16.346 1.00 76.69 89 LEU A N 1
ATOM 696 C CA . LEU A 1 89 ? 3.718 6.068 -17.533 1.00 76.69 89 LEU A CA 1
ATOM 697 C C . LEU A 1 89 ? 4.753 6.821 -18.369 1.00 76.69 89 LEU A C 1
ATOM 699 O O . LEU A 1 89 ? 5.739 7.340 -17.848 1.00 76.69 89 LEU A O 1
ATOM 703 N N . SER A 1 90 ? 4.481 6.987 -19.662 1.00 72.56 90 SER A N 1
ATOM 704 C CA . SER A 1 90 ? 5.333 7.812 -20.538 1.00 72.56 90 SER A CA 1
ATOM 705 C C . SER A 1 90 ? 5.481 9.266 -20.040 1.00 72.56 90 SER A C 1
ATOM 707 O O . SER A 1 90 ? 6.448 9.938 -20.376 1.00 72.56 90 SER A O 1
ATOM 709 N N . ALA A 1 91 ? 4.547 9.740 -19.205 1.00 68.25 91 ALA A N 1
ATOM 710 C CA . ALA A 1 91 ? 4.589 11.041 -18.534 1.00 68.25 91 ALA A CA 1
ATOM 711 C C . ALA A 1 91 ? 5.333 11.041 -17.173 1.00 68.25 91 ALA A C 1
ATOM 713 O O . ALA A 1 91 ? 5.373 12.071 -16.507 1.00 68.25 91 ALA A O 1
ATOM 714 N N . GLY A 1 92 ? 5.896 9.907 -16.739 1.00 64.38 92 GLY A N 1
ATOM 715 C CA . GLY A 1 92 ? 6.722 9.770 -15.529 1.00 64.38 92 GLY A CA 1
ATOM 716 C C . GLY A 1 92 ? 5.981 9.438 -14.227 1.00 64.38 92 GLY A C 1
ATOM 717 O O . GLY A 1 92 ? 6.627 9.236 -13.204 1.00 64.38 92 GLY A O 1
ATOM 718 N N . ALA A 1 93 ? 4.648 9.362 -14.227 1.00 71.25 93 ALA A N 1
ATOM 719 C CA . ALA A 1 93 ? 3.882 8.974 -13.040 1.00 71.25 93 ALA A CA 1
ATOM 720 C C . ALA A 1 93 ? 3.942 7.455 -12.788 1.00 71.25 93 ALA A C 1
ATOM 722 O O . ALA A 1 93 ? 3.898 6.677 -13.743 1.00 71.25 93 ALA A O 1
ATOM 723 N N . LEU A 1 94 ? 3.986 7.050 -11.511 1.00 70.62 94 LEU A N 1
ATOM 724 C CA . LEU A 1 94 ? 3.858 5.645 -11.107 1.00 70.62 94 LEU A CA 1
ATOM 725 C C . LEU A 1 94 ? 2.485 5.102 -11.507 1.00 70.62 94 LEU A C 1
ATOM 727 O O . LEU A 1 94 ? 1.461 5.756 -11.276 1.00 70.62 94 LEU A O 1
ATOM 731 N N . ALA A 1 95 ? 2.469 3.904 -12.076 1.00 66.12 95 ALA A N 1
ATOM 732 C CA . ALA A 1 95 ? 1.252 3.221 -12.475 1.00 66.12 95 ALA A CA 1
ATOM 733 C C . ALA A 1 95 ? 1.281 1.800 -11.923 1.00 66.12 95 ALA A C 1
ATOM 735 O O . ALA A 1 95 ? 1.978 0.971 -12.475 1.00 66.12 95 ALA A O 1
ATOM 736 N N . GLY A 1 96 ? 0.520 1.522 -10.863 1.00 60.31 96 GLY A N 1
ATOM 737 C CA . GLY A 1 96 ? 0.392 0.171 -10.303 1.00 60.31 96 GLY A CA 1
ATOM 738 C C . GLY A 1 96 ? 1.696 -0.433 -9.767 1.00 60.31 96 GLY A C 1
ATOM 739 O O . GLY A 1 96 ? 2.724 0.233 -9.703 1.00 60.31 96 GLY A O 1
ATOM 740 N N . SER A 1 97 ? 1.612 -1.694 -9.342 1.00 58.47 97 SER A N 1
ATOM 741 C CA . SER A 1 97 ? 2.718 -2.478 -8.770 1.00 58.47 97 SER A CA 1
ATOM 742 C C . SER A 1 97 ? 3.092 -3.690 -9.650 1.00 58.47 97 SER A C 1
ATOM 744 O O . SER A 1 97 ? 2.217 -4.324 -10.256 1.00 58.47 97 SER A O 1
ATOM 746 N N . VAL A 1 98 ? 4.377 -4.070 -9.666 1.00 56.22 98 VAL A N 1
ATOM 747 C CA . VAL A 1 98 ? 4.952 -5.216 -10.413 1.00 56.22 98 VAL A CA 1
ATOM 748 C C . VAL A 1 98 ? 5.479 -6.293 -9.491 1.00 56.22 98 VAL A C 1
ATOM 750 O O . VAL A 1 98 ? 6.050 -5.975 -8.429 1.00 56.22 98 VAL A O 1
#

Sequence (98 aa):
MYSFINQMRPFHQCEMEVVGGALLKVKVKTEIVVDFVHSHPDAVKIAYRLKKASRIISITDAMRAKGLPYGNYDLGGQTIHVTENGEHLSAGALAGSV

Foldseek 3Di:
DEAQPAPDDDQDPVDRDPNNCQLQDQPAAYEHADPCLRDPVVRVVSSCVRRPPVRYDYDQQADPCPPHDFDWDDDPNFIWGQDPSAIATPVGDHHGHD

Solvent-accessible surface area (backbone atoms only — not comparable to full-atom values): 5982 Å² total; per-residue (Å²): 79,80,49,53,81,53,100,53,73,74,77,38,97,93,47,38,61,67,54,44,48,53,52,70,38,82,90,48,46,36,25,33,53,84,78,57,77,84,34,56,69,66,59,55,49,52,49,43,72,64,50,33,73,97,30,50,42,84,43,65,63,62,45,94,58,45,93,54,78,74,46,80,42,78,57,96,92,39,60,30,44,37,49,99,93,47,40,25,34,86,87,66,46,79,56,69,35,103